Protein AF-A0A540K3E7-F1 (afdb_monomer)

pLDDT: mean 78.94, std 15.52, range [40.69, 94.38]

Secondary structure (DSSP, 8-state):
-HHHHHHHHHHHHHS-HHHHS---TTS--HHHHHHHHTHHHHHHHHHHHHHHHHHHHHHHHHHHHHHHHHHHS-TT---TTSSS-STT--HHHHHHHHHHHHHHHHHHHHHHHHHHHHHHHHHHHHHHHHT--

Radius of gyration: 26.78 Å; Cα contacts (8 Å, |Δi|>4): 53; chains: 1; bounding box: 72×28×59 Å

Foldseek 3Di:
DVVVVVVVVVVCVVDDPVQQCDADPVRDGPVRVVCVVCVVVVVVVLVVLVVVLVVLLVVLVVQLVVLVVVLPPPPADQDPDDPDRPQDPDPVSVVSNVVSVVSNVVSVVSNVVSVCVNVVVVVVVVVVVVVVD

Solvent-accessible surface area (backbone atoms only — not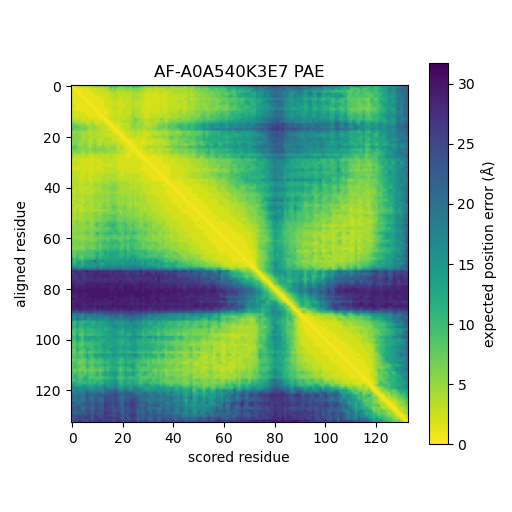 comparable to full-atom values): 7731 Å² total; per-residue (Å²): 103,73,69,56,51,53,51,48,55,56,48,60,72,71,50,60,75,76,61,60,70,41,56,48,101,82,74,37,29,59,66,56,48,54,50,60,74,43,43,63,58,52,52,50,52,50,51,53,51,52,53,50,41,51,55,50,39,52,54,29,51,51,50,37,51,53,44,52,52,51,72,71,55,67,90,72,80,86,69,96,85,54,105,60,85,84,87,80,78,55,70,66,58,56,52,48,54,53,52,43,52,51,50,41,52,51,27,52,49,50,41,50,51,46,48,47,56,56,46,49,56,51,48,54,49,51,52,56,53,64,75,74,109

Sequence (133 aa):
MQRELVWFEEVEKIVQPPFIDMKNNQDKTPRELFTSEHKDLLRKGESWMKDTANSCMLVSTIIATVVFSAAFSIPGGISDNKGTPNFVKDTAFLIFTISDGVALFSSSTAILMFLYILTSRCLVRFLAVSSLV

Nearest PDB structures (foldseek):
  7nhk-assembly1_0  TM=6.013E-01  e=9.981E-01  Enterococcus faecalis
  3q84-assembly2_G  TM=3.581E-01  e=2.070E+00  Homo sapiens

Structure (mmCIF, N/CA/C/O backbone):
data_AF-A0A540K3E7-F1
#
_entry.id   AF-A0A540K3E7-F1
#
loop_
_atom_site.group_PDB
_atom_site.id
_atom_site.type_symbol
_atom_site.label_atom_id
_atom_site.label_alt_id
_atom_site.label_comp_id
_atom_site.label_asym_id
_atom_site.label_entity_id
_atom_site.label_seq_id
_atom_site.pdbx_PDB_ins_code
_atom_site.Cartn_x
_atom_site.Cartn_y
_atom_site.Cartn_z
_atom_site.occupancy
_atom_site.B_iso_or_equiv
_atom_site.auth_seq_id
_atom_site.auth_comp_id
_atom_site.auth_asym_id
_atom_site.auth_atom_id
_atom_site.pdbx_PDB_model_num
ATOM 1 N N . MET A 1 1 ? -16.688 -3.991 4.669 1.00 83.12 1 MET A N 1
ATOM 2 C CA . MET A 1 1 ? -15.904 -3.092 5.545 1.00 83.12 1 MET A CA 1
ATOM 3 C C . MET A 1 1 ? -16.224 -1.614 5.389 1.00 83.12 1 MET A C 1
ATOM 5 O O . MET A 1 1 ? -16.973 -1.138 6.220 1.00 83.12 1 MET A O 1
ATOM 9 N N . GLN A 1 2 ? -15.718 -0.858 4.398 1.00 84.25 2 GLN A N 1
ATOM 10 C CA . GLN A 1 2 ? -15.911 0.614 4.403 1.00 84.25 2 GLN A CA 1
ATOM 11 C C . GLN A 1 2 ? -17.386 1.040 4.415 1.00 84.25 2 GLN A C 1
ATOM 13 O O . GLN A 1 2 ? -17.772 1.878 5.218 1.00 84.25 2 GLN A O 1
ATOM 18 N N . ARG A 1 3 ? -18.229 0.413 3.588 1.00 91.31 3 ARG A N 1
ATOM 19 C CA . ARG A 1 3 ? -19.672 0.690 3.568 1.00 91.31 3 ARG A CA 1
ATOM 20 C C . ARG A 1 3 ? -20.365 0.364 4.895 1.00 91.31 3 ARG A C 1
ATOM 22 O O . ARG A 1 3 ? -21.240 1.105 5.313 1.00 91.31 3 ARG A O 1
ATOM 29 N N . GLU A 1 4 ? -19.979 -0.737 5.533 1.00 90.00 4 GLU A N 1
ATOM 30 C CA . GLU A 1 4 ? -20.548 -1.181 6.814 1.00 90.00 4 GLU A CA 1
ATOM 31 C C . GLU A 1 4 ? -20.107 -0.277 7.964 1.00 90.00 4 GLU A C 1
ATOM 33 O O . GLU A 1 4 ? -20.917 0.021 8.828 1.00 90.00 4 GLU A O 1
ATOM 38 N N . LEU A 1 5 ? -18.862 0.210 7.939 1.00 90.25 5 LEU A N 1
ATOM 39 C CA . LEU A 1 5 ? -18.359 1.220 8.873 1.00 90.25 5 LEU A CA 1
ATOM 40 C C . LEU A 1 5 ? -19.112 2.541 8.730 1.00 90.25 5 LEU A C 1
ATOM 42 O O . LEU A 1 5 ? -19.590 3.070 9.724 1.00 90.25 5 LEU A O 1
ATOM 46 N N . VAL A 1 6 ? -19.267 3.039 7.500 1.00 94.06 6 VAL A N 1
ATOM 47 C CA . VAL A 1 6 ? -20.039 4.264 7.235 1.00 94.06 6 VAL A CA 1
ATOM 48 C C . VAL A 1 6 ? -21.480 4.089 7.698 1.00 94.06 6 VAL A C 1
ATOM 50 O O . VAL A 1 6 ? -22.022 4.949 8.377 1.00 94.06 6 VAL A O 1
ATOM 53 N N . TRP A 1 7 ? -22.103 2.956 7.377 1.00 94.12 7 TRP A N 1
ATOM 54 C CA . TRP A 1 7 ? -23.459 2.674 7.831 1.00 94.12 7 TRP A CA 1
ATOM 55 C C . TRP A 1 7 ? -23.553 2.607 9.361 1.00 94.12 7 TRP A C 1
ATOM 57 O O . TRP A 1 7 ? -24.487 3.161 9.929 1.00 94.12 7 TRP A O 1
ATOM 67 N N . PHE A 1 8 ? -22.576 1.987 10.029 1.00 92.44 8 PHE A N 1
ATOM 68 C CA . PHE A 1 8 ? -22.509 1.931 11.487 1.00 92.44 8 PHE A CA 1
ATOM 69 C C . PHE A 1 8 ? -22.403 3.332 12.105 1.00 92.44 8 PHE A C 1
ATOM 71 O O . PHE A 1 8 ? -23.165 3.639 13.014 1.00 92.44 8 PHE A O 1
ATOM 78 N N . GLU A 1 9 ? -21.533 4.199 11.578 1.00 92.38 9 GLU A N 1
ATOM 79 C CA . GLU A 1 9 ? -21.393 5.588 12.041 1.00 92.38 9 GLU A CA 1
ATOM 80 C C . GLU A 1 9 ? -22.665 6.416 11.815 1.00 92.38 9 GLU A C 1
ATOM 82 O O . GLU A 1 9 ? -23.045 7.218 12.665 1.00 92.38 9 GLU A O 1
ATOM 87 N N . GLU A 1 10 ? -23.349 6.230 10.684 1.00 94.38 10 GLU A N 1
ATOM 88 C CA . GLU A 1 10 ? -24.615 6.920 10.422 1.00 94.38 10 GLU A CA 1
ATOM 89 C C . GLU A 1 10 ? -25.728 6.444 11.362 1.00 94.38 10 GLU A C 1
ATOM 91 O O . GLU A 1 10 ? -26.495 7.257 11.872 1.00 94.38 10 GLU A O 1
ATOM 96 N N . VAL A 1 11 ? -25.792 5.145 11.658 1.00 93.25 11 VAL A N 1
ATOM 97 C CA . VAL A 1 11 ? -26.740 4.604 12.642 1.00 93.25 11 VAL A CA 1
ATOM 98 C C . VAL A 1 11 ? -26.413 5.106 14.050 1.00 93.25 11 VAL A C 1
ATOM 100 O O . VAL A 1 11 ? -27.322 5.510 14.771 1.00 93.25 11 VAL A O 1
ATOM 103 N N . GLU A 1 12 ? -25.134 5.155 14.426 1.00 90.62 12 GLU A N 1
ATOM 104 C CA . GLU A 1 12 ? -24.663 5.661 15.724 1.00 90.62 12 GLU A CA 1
ATOM 105 C C . GLU A 1 12 ? -25.111 7.115 15.972 1.00 90.62 12 GLU A C 1
ATOM 107 O O . GLU A 1 12 ? -25.494 7.451 17.089 1.00 90.62 12 GLU A O 1
ATOM 112 N N . LYS A 1 13 ? -25.177 7.957 14.927 1.00 91.19 13 LYS A N 1
ATOM 113 C CA . LYS A 1 13 ? -25.677 9.347 15.012 1.00 91.19 13 LYS A CA 1
ATOM 114 C C . LYS A 1 13 ? -27.192 9.464 15.205 1.00 91.19 13 LYS A C 1
ATOM 116 O O . LYS A 1 13 ? -27.663 10.483 15.704 1.00 91.19 13 LYS A O 1
ATOM 121 N N . ILE A 1 14 ? -27.959 8.475 14.748 1.00 93.06 14 ILE A N 1
ATOM 122 C CA . ILE A 1 14 ? -29.432 8.487 14.788 1.00 93.06 14 ILE A CA 1
ATOM 123 C C . ILE A 1 14 ? -29.946 7.903 16.112 1.00 93.06 14 ILE A C 1
ATOM 125 O O . ILE A 1 14 ? -31.026 8.256 16.590 1.00 93.06 14 ILE A O 1
ATOM 129 N N . VAL A 1 15 ? -29.183 6.984 16.697 1.00 91.50 15 VAL A N 1
ATOM 130 C CA . VAL A 1 15 ? -29.541 6.258 17.914 1.00 91.50 15 VAL A CA 1
ATOM 131 C C . VAL A 1 15 ? -29.459 7.171 19.146 1.00 91.50 15 VAL A C 1
ATOM 133 O O . VAL A 1 15 ? -28.578 8.017 19.264 1.00 91.50 15 VAL A O 1
ATOM 136 N N . GLN A 1 16 ? -30.393 7.009 20.094 1.00 89.19 16 GLN A N 1
ATOM 137 C CA . GLN A 1 16 ? -30.366 7.796 21.333 1.00 89.19 16 GLN A CA 1
ATOM 138 C C . GLN A 1 16 ? -29.131 7.428 22.178 1.00 89.19 16 GLN A C 1
ATOM 140 O O . GLN A 1 16 ? -28.811 6.239 22.269 1.00 89.19 16 GLN A O 1
ATOM 145 N N . PRO A 1 17 ? -28.503 8.390 22.885 1.00 85.69 17 PRO A N 1
ATOM 146 C CA . PRO A 1 17 ? -27.265 8.165 23.639 1.00 85.69 17 PRO A CA 1
ATOM 147 C C . PRO A 1 17 ? -27.239 6.926 24.557 1.00 85.69 17 PRO A C 1
ATOM 149 O O . PRO A 1 17 ? -26.225 6.235 24.563 1.00 85.69 17 PRO A O 1
ATOM 152 N N . PRO A 1 18 ? -28.324 6.559 25.278 1.00 85.69 18 PRO A N 1
ATOM 153 C CA . PRO A 1 18 ? -28.305 5.392 26.165 1.00 85.69 18 PRO A CA 1
ATOM 154 C C . PRO A 1 18 ? -28.057 4.060 25.447 1.00 85.69 18 PRO A C 1
ATOM 156 O O . PRO A 1 18 ? -27.582 3.112 26.063 1.00 85.69 18 PRO A O 1
ATOM 159 N N . PHE A 1 19 ? -28.403 3.965 24.161 1.00 85.44 19 PHE A N 1
ATOM 160 C CA . PHE A 1 19 ? -28.290 2.729 23.388 1.00 85.44 19 PHE A CA 1
ATOM 161 C C . PHE A 1 19 ? -26.907 2.534 22.756 1.00 85.44 19 PHE A C 1
ATOM 163 O O . PHE A 1 19 ? -26.603 1.424 22.327 1.00 85.44 19 PHE A O 1
ATOM 170 N N . ILE A 1 20 ? -26.071 3.577 22.707 1.00 87.25 20 ILE A N 1
ATOM 171 C CA . ILE A 1 20 ? -24.711 3.504 22.146 1.00 87.25 20 ILE A CA 1
ATOM 172 C C . ILE A 1 20 ? -23.824 2.617 23.026 1.00 87.25 20 ILE A C 1
ATOM 174 O O . ILE A 1 20 ? -23.091 1.773 22.516 1.00 87.25 20 ILE A O 1
ATOM 178 N N . ASP A 1 21 ? -23.966 2.750 24.346 1.00 88.69 21 ASP A N 1
ATOM 179 C CA . ASP A 1 21 ? -23.193 1.994 25.336 1.00 88.69 21 ASP A CA 1
ATOM 180 C C . ASP A 1 21 ? -23.969 0.796 25.911 1.00 88.69 21 ASP A C 1
ATOM 182 O O . ASP A 1 21 ? -23.477 0.080 26.787 1.00 88.69 21 ASP A O 1
ATOM 186 N N . MET A 1 22 ? -25.195 0.553 25.431 1.00 90.12 22 MET A N 1
ATOM 187 C CA . MET A 1 22 ? -26.025 -0.541 25.924 1.00 90.12 22 MET A CA 1
ATOM 188 C C . MET A 1 22 ? -25.423 -1.885 25.525 1.00 90.12 22 MET A C 1
ATOM 190 O O . MET A 1 22 ? -25.244 -2.198 24.348 1.00 90.12 22 MET A O 1
ATOM 194 N N . LYS A 1 23 ? -25.152 -2.713 26.527 1.00 93.06 23 LYS A N 1
ATOM 195 C CA . LYS A 1 23 ? -24.599 -4.044 26.317 1.00 93.06 23 LYS A CA 1
ATOM 196 C C . LYS A 1 23 ? -25.686 -5.058 25.982 1.00 93.06 23 LYS A C 1
ATOM 198 O O . LYS A 1 23 ? -26.791 -5.017 26.522 1.00 93.06 23 LYS A O 1
ATOM 203 N N . ASN A 1 24 ? -25.357 -5.990 25.095 1.00 92.00 24 ASN A N 1
ATOM 204 C CA . ASN A 1 24 ? -26.207 -7.138 24.799 1.00 92.00 24 ASN A CA 1
ATOM 205 C C . ASN A 1 24 ? -26.097 -8.222 25.895 1.00 92.00 24 ASN A C 1
ATOM 207 O O . ASN A 1 24 ? -25.324 -8.103 26.843 1.00 92.00 24 ASN A O 1
ATOM 211 N N . ASN A 1 25 ? -26.812 -9.339 25.729 1.00 93.81 25 ASN A N 1
ATOM 212 C CA . ASN A 1 25 ? -26.777 -10.483 26.659 1.00 93.81 25 ASN A CA 1
ATOM 213 C C . ASN A 1 25 ? -25.393 -11.155 26.798 1.00 93.81 25 ASN A C 1
ATOM 215 O O . ASN A 1 25 ? -25.222 -12.038 27.633 1.00 93.81 25 ASN A O 1
ATOM 219 N N . GLN A 1 26 ? -24.425 -10.786 25.957 1.00 92.00 26 GLN A N 1
ATOM 220 C CA . GLN A 1 26 ? -23.035 -11.242 26.005 1.00 92.00 26 GLN A CA 1
ATOM 221 C C . GLN A 1 26 ? -22.097 -10.172 26.591 1.00 92.00 26 GLN A C 1
ATOM 223 O O . GLN A 1 26 ? -20.887 -10.272 26.414 1.00 92.00 26 GLN A O 1
ATOM 228 N N . ASP A 1 27 ? -22.649 -9.146 27.245 1.00 92.69 27 ASP A N 1
ATOM 229 C CA . ASP A 1 27 ? -21.927 -8.015 27.836 1.00 92.69 27 ASP A CA 1
ATOM 230 C C . ASP A 1 27 ? -21.121 -7.170 26.822 1.00 92.69 27 ASP A C 1
ATOM 232 O O . ASP A 1 27 ? -20.184 -6.469 27.193 1.00 92.69 27 ASP A O 1
ATOM 236 N N . LYS A 1 28 ? -21.493 -7.205 25.533 1.00 92.25 28 LYS A N 1
ATOM 237 C CA . LYS A 1 28 ? -20.832 -6.435 24.465 1.00 92.25 28 LYS A CA 1
ATOM 238 C C . LYS A 1 28 ? -21.650 -5.220 24.057 1.00 92.25 28 LYS A C 1
ATOM 240 O O . LYS A 1 28 ? -22.846 -5.344 23.789 1.00 92.25 28 LYS A O 1
ATOM 245 N N . THR A 1 29 ? -20.985 -4.082 23.911 1.00 93.50 29 THR A N 1
ATOM 246 C CA . THR A 1 29 ? -21.531 -2.891 23.244 1.00 93.50 29 THR A CA 1
ATOM 247 C C . THR A 1 29 ? -21.683 -3.123 21.729 1.00 93.50 29 THR A C 1
ATOM 249 O O . THR A 1 29 ? -21.013 -3.997 21.160 1.00 93.50 29 THR A O 1
ATOM 252 N N . PRO A 1 30 ? -22.515 -2.334 21.021 1.00 91.94 30 PRO A N 1
ATOM 253 C CA . PRO A 1 30 ? -22.650 -2.403 19.565 1.00 91.94 30 PRO A CA 1
ATOM 254 C C . PRO A 1 30 ? -21.308 -2.267 18.830 1.00 91.94 30 PRO A C 1
ATOM 256 O O . PRO A 1 30 ? -21.056 -2.986 17.861 1.00 91.94 30 PRO A O 1
ATOM 259 N N . ARG A 1 31 ? -20.414 -1.398 19.320 1.00 89.88 31 ARG A N 1
ATOM 260 C CA . ARG A 1 31 ? -19.081 -1.170 18.741 1.00 89.88 31 ARG A CA 1
ATOM 261 C C . ARG A 1 31 ? -18.137 -2.355 18.957 1.00 89.88 31 ARG A C 1
ATOM 263 O O . ARG A 1 31 ? -17.413 -2.740 18.033 1.00 89.88 31 ARG A O 1
ATOM 270 N N . GLU A 1 32 ? -18.162 -2.974 20.135 1.00 91.69 32 GLU A N 1
ATOM 271 C CA . GLU A 1 32 ? -17.394 -4.196 20.411 1.00 91.69 32 GLU A CA 1
ATOM 272 C C . GLU A 1 32 ? -17.890 -5.376 19.576 1.00 91.69 32 GLU A C 1
ATOM 274 O O . GLU A 1 32 ? -17.080 -6.105 18.997 1.00 91.69 32 GLU A O 1
ATOM 279 N N . LEU A 1 33 ? -19.212 -5.544 19.463 1.00 93.38 33 LEU A N 1
ATOM 280 C CA . LEU A 1 33 ? -19.809 -6.590 18.639 1.00 93.38 33 LEU A CA 1
ATOM 281 C C . LEU A 1 33 ? -19.404 -6.417 17.172 1.00 93.38 33 LEU A C 1
ATOM 283 O O . LEU A 1 33 ? -18.846 -7.349 16.590 1.00 93.38 33 LEU A O 1
ATOM 287 N N . PHE A 1 34 ? -19.580 -5.214 16.615 1.00 91.88 34 PHE A N 1
ATOM 288 C CA . PHE A 1 34 ? -19.181 -4.887 15.246 1.00 91.88 34 PHE A CA 1
ATOM 289 C C . PHE A 1 34 ? -17.698 -5.188 14.999 1.00 91.88 34 PHE A C 1
ATOM 291 O O . PHE A 1 34 ? -17.349 -5.845 14.018 1.00 91.88 34 PHE A O 1
ATOM 298 N N . THR A 1 35 ? -16.823 -4.770 15.915 1.00 89.94 35 THR A N 1
ATOM 299 C CA . THR A 1 35 ? -15.380 -5.029 15.814 1.00 89.94 35 THR A CA 1
ATOM 300 C C . THR A 1 35 ? -15.068 -6.526 15.863 1.00 89.94 35 THR A C 1
ATOM 302 O O . THR A 1 35 ? -14.200 -6.994 15.125 1.00 89.94 35 THR A O 1
ATOM 305 N N . SER A 1 36 ? -15.772 -7.293 16.702 1.00 91.25 36 SER A N 1
ATOM 306 C CA . SER A 1 36 ? -15.554 -8.736 16.837 1.00 91.25 36 SER A CA 1
ATOM 307 C C . SER A 1 36 ? -15.967 -9.519 15.588 1.00 91.25 36 SER A C 1
ATOM 309 O O . SER A 1 36 ? -15.178 -10.334 15.112 1.00 91.25 36 SER A O 1
ATOM 311 N N . GLU A 1 37 ? -17.125 -9.204 15.003 1.00 91.00 37 GLU A N 1
ATOM 312 C CA . GLU A 1 37 ? -17.628 -9.845 13.779 1.00 91.00 37 GLU A CA 1
ATOM 313 C C . GLU A 1 37 ? -16.731 -9.547 12.568 1.00 91.00 37 GLU A C 1
ATOM 315 O O . GLU A 1 37 ? -16.484 -10.401 11.718 1.00 91.00 37 GLU A O 1
ATOM 320 N N . HIS A 1 38 ? -16.159 -8.342 12.510 1.00 92.88 38 HIS A N 1
ATOM 321 C CA . HIS A 1 38 ? -15.326 -7.914 11.387 1.00 92.88 38 HIS A CA 1
ATOM 322 C C . HIS A 1 38 ? -13.820 -8.151 11.600 1.00 92.88 38 HIS A C 1
ATOM 324 O O . HIS A 1 38 ? -13.010 -7.827 10.724 1.00 92.88 38 HIS A O 1
ATOM 330 N N . LYS A 1 39 ? -13.412 -8.751 12.725 1.00 89.75 39 LYS A N 1
ATOM 331 C CA . LYS A 1 39 ? -11.999 -8.982 13.074 1.00 89.75 39 LYS A CA 1
ATOM 332 C C . LYS A 1 39 ? -11.263 -9.827 12.034 1.00 89.75 39 LYS A C 1
ATOM 334 O O . LYS A 1 39 ? -10.122 -9.526 11.680 1.00 89.75 39 LYS A O 1
ATOM 339 N N . ASP A 1 40 ? -11.910 -10.867 11.515 1.00 90.94 40 ASP A N 1
ATOM 340 C CA . ASP A 1 40 ? -11.308 -11.731 10.497 1.00 90.94 40 ASP A CA 1
ATOM 341 C C . ASP A 1 40 ? -11.146 -11.029 9.150 1.00 90.94 40 ASP A C 1
ATOM 343 O O . ASP A 1 40 ? -10.135 -11.227 8.471 1.00 90.94 40 ASP A O 1
ATOM 347 N N . LEU A 1 41 ? -12.098 -10.171 8.778 1.00 89.25 41 LEU A N 1
ATOM 348 C CA . LEU A 1 41 ? -12.006 -9.352 7.570 1.00 89.25 41 LEU A CA 1
ATOM 349 C C . LEU A 1 41 ? -10.877 -8.325 7.686 1.00 89.25 41 LEU A C 1
ATOM 351 O O . LEU A 1 41 ? -10.108 -8.162 6.740 1.00 89.25 41 LEU A O 1
ATOM 355 N N . LEU A 1 42 ? -10.725 -7.692 8.853 1.00 86.56 42 LEU A N 1
ATOM 356 C CA . LEU A 1 42 ? -9.605 -6.793 9.140 1.00 86.56 42 LEU A CA 1
ATOM 357 C C . LEU A 1 42 ? -8.259 -7.518 9.032 1.00 86.56 42 LEU A C 1
ATOM 359 O O . LEU A 1 42 ? -7.359 -7.031 8.353 1.00 86.56 42 LEU A O 1
ATOM 363 N N . ARG A 1 43 ? -8.138 -8.710 9.628 1.00 87.25 43 ARG A N 1
ATOM 364 C CA . ARG A 1 43 ? -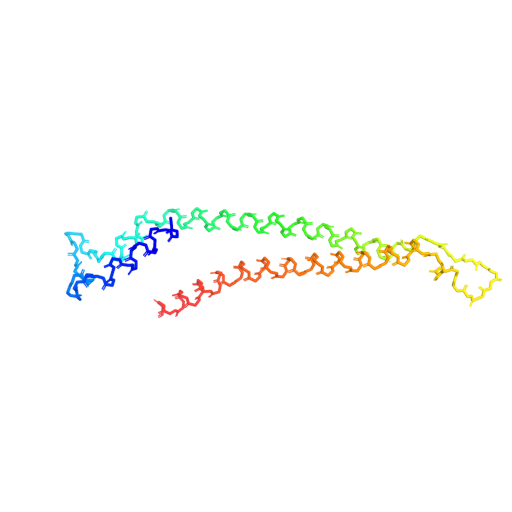6.919 -9.530 9.556 1.00 87.25 43 ARG A CA 1
ATOM 365 C C . ARG A 1 43 ? -6.579 -9.938 8.121 1.00 87.25 43 ARG A C 1
ATOM 367 O O . ARG A 1 43 ? -5.424 -9.838 7.714 1.00 87.25 43 ARG A O 1
ATOM 374 N N . LYS A 1 44 ? -7.573 -10.374 7.341 1.00 89.31 44 LYS A N 1
ATOM 375 C CA . LYS A 1 44 ? -7.388 -10.715 5.920 1.00 89.31 44 LYS A CA 1
ATOM 376 C C . LYS A 1 44 ? -6.972 -9.494 5.100 1.00 89.31 44 LYS A C 1
ATOM 378 O O . LYS A 1 44 ? -6.043 -9.595 4.306 1.00 89.31 44 LYS A O 1
ATOM 383 N N . GLY A 1 45 ? -7.611 -8.345 5.320 1.00 86.75 45 GLY A N 1
ATOM 384 C CA . GLY A 1 45 ? -7.260 -7.089 4.653 1.00 86.75 45 GLY A CA 1
ATOM 385 C C . GLY A 1 45 ? -5.859 -6.592 5.015 1.00 86.75 45 GLY A C 1
ATOM 386 O O . GLY A 1 45 ? -5.146 -6.068 4.160 1.00 86.75 45 GLY A O 1
ATOM 387 N N . GLU A 1 46 ? -5.431 -6.792 6.263 1.00 84.06 46 GLU A N 1
ATOM 388 C CA . GLU A 1 46 ? -4.067 -6.499 6.695 1.00 84.06 46 GLU A CA 1
ATOM 389 C C . GLU A 1 46 ? -3.044 -7.391 5.983 1.00 84.06 46 GLU A C 1
ATOM 391 O O . GLU A 1 46 ? -2.095 -6.858 5.408 1.00 84.06 46 GLU A O 1
ATOM 396 N N . SER A 1 47 ? -3.261 -8.713 5.969 1.00 87.62 47 SER A N 1
ATOM 397 C CA . SER A 1 47 ? -2.383 -9.659 5.264 1.00 87.62 47 SER A CA 1
ATOM 398 C C . SER A 1 47 ? -2.291 -9.319 3.783 1.00 87.62 47 SER A C 1
ATOM 400 O O . SER A 1 47 ? -1.197 -9.117 3.273 1.00 87.62 47 SER A O 1
ATOM 402 N N . TRP A 1 48 ? -3.436 -9.148 3.116 1.00 87.44 48 TRP A N 1
ATOM 403 C CA . TRP A 1 48 ? -3.480 -8.842 1.688 1.00 87.44 48 TRP A CA 1
ATOM 404 C C . TRP A 1 48 ? -2.716 -7.559 1.343 1.00 87.44 48 TRP A C 1
ATOM 406 O O . TRP A 1 48 ? -1.965 -7.523 0.367 1.00 87.44 48 TRP A O 1
ATOM 416 N N . MET A 1 49 ? -2.857 -6.506 2.156 1.00 85.31 49 MET A N 1
ATOM 417 C CA . MET A 1 49 ? -2.124 -5.265 1.913 1.00 85.31 49 MET A CA 1
ATOM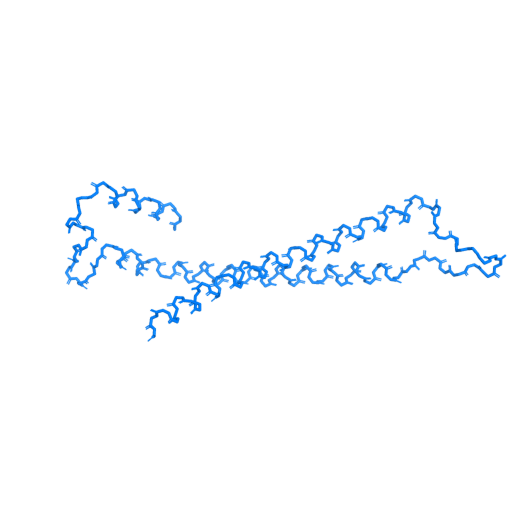 418 C C . MET A 1 49 ? -0.622 -5.430 2.171 1.00 85.31 49 MET A C 1
ATOM 420 O O . MET A 1 49 ? 0.180 -4.855 1.439 1.00 85.31 49 MET A O 1
ATOM 424 N N . LYS A 1 50 ? -0.236 -6.220 3.182 1.00 84.62 50 LYS A N 1
ATOM 425 C CA . LYS A 1 50 ? 1.170 -6.523 3.471 1.00 84.62 50 LYS A CA 1
ATOM 426 C C . LYS A 1 50 ? 1.820 -7.308 2.335 1.00 84.62 50 LYS A C 1
ATOM 428 O O . LYS A 1 50 ? 2.904 -6.939 1.891 1.00 84.62 50 LYS A O 1
ATOM 433 N N . ASP A 1 51 ? 1.136 -8.331 1.840 1.00 88.00 51 ASP A N 1
ATOM 434 C CA . ASP A 1 51 ? 1.608 -9.162 0.735 1.00 88.00 51 ASP A CA 1
ATOM 435 C C . ASP A 1 51 ? 1.749 -8.324 -0.543 1.00 88.00 51 ASP A C 1
ATOM 437 O O . ASP A 1 51 ? 2.804 -8.322 -1.174 1.00 88.00 51 ASP A O 1
ATOM 441 N N . THR A 1 52 ? 0.738 -7.508 -0.858 1.00 87.12 52 THR A N 1
ATOM 442 C CA . THR A 1 52 ? 0.759 -6.604 -2.020 1.00 87.12 52 THR A CA 1
ATOM 443 C C . THR A 1 52 ? 1.898 -5.587 -1.937 1.00 87.12 52 THR A C 1
ATOM 445 O O . THR A 1 52 ? 2.614 -5.374 -2.915 1.00 87.12 52 THR A O 1
ATOM 448 N N . ALA A 1 53 ? 2.092 -4.962 -0.773 1.00 86.12 53 ALA A N 1
ATOM 449 C CA . ALA A 1 53 ? 3.148 -3.977 -0.585 1.00 86.12 53 ALA A CA 1
ATOM 450 C C . ALA A 1 53 ? 4.544 -4.613 -0.670 1.00 86.12 53 ALA A C 1
ATOM 452 O O . ALA A 1 53 ? 5.428 -4.029 -1.291 1.00 86.12 53 ALA A O 1
ATOM 453 N N . ASN A 1 54 ? 4.733 -5.825 -0.139 1.00 86.31 54 ASN A N 1
ATOM 454 C CA . ASN A 1 54 ? 5.977 -6.579 -0.304 1.00 86.31 54 ASN A CA 1
ATOM 455 C C . ASN A 1 54 ? 6.253 -6.895 -1.779 1.00 86.31 54 ASN A C 1
ATOM 457 O O . ASN A 1 54 ? 7.352 -6.635 -2.265 1.00 86.31 54 ASN A O 1
ATOM 461 N N . SER A 1 55 ? 5.263 -7.410 -2.514 1.00 89.00 55 SER A N 1
ATOM 462 C CA . SER A 1 55 ? 5.414 -7.689 -3.945 1.00 89.00 55 SER A CA 1
ATOM 463 C C . SER A 1 55 ? 5.742 -6.426 -4.744 1.00 89.00 55 SER A C 1
ATOM 465 O O . SER A 1 55 ? 6.636 -6.450 -5.587 1.00 89.00 55 SER A O 1
ATOM 467 N N . CYS A 1 56 ? 5.070 -5.305 -4.467 1.00 84.44 56 CYS A N 1
ATOM 468 C CA . CYS A 1 56 ? 5.325 -4.054 -5.178 1.00 84.44 56 CYS A CA 1
ATOM 469 C C . CYS A 1 56 ? 6.683 -3.437 -4.820 1.00 84.44 56 CYS A C 1
ATOM 471 O O . CYS A 1 56 ? 7.379 -2.927 -5.699 1.00 84.44 56 CYS A O 1
ATOM 473 N N . MET A 1 57 ? 7.098 -3.531 -3.554 1.00 87.44 57 MET A N 1
ATOM 474 C CA . MET A 1 57 ? 8.428 -3.116 -3.117 1.00 87.44 57 MET A CA 1
ATOM 475 C C . MET A 1 57 ? 9.511 -3.917 -3.844 1.00 87.44 57 MET A C 1
ATOM 477 O O . MET A 1 57 ? 10.415 -3.307 -4.401 1.00 87.44 57 MET A O 1
ATOM 481 N N . LEU A 1 58 ? 9.374 -5.246 -3.947 1.00 90.62 58 LEU A N 1
ATOM 482 C CA . LEU A 1 58 ? 10.304 -6.091 -4.708 1.00 90.62 58 LEU A CA 1
ATOM 483 C C . LEU A 1 58 ? 10.401 -5.671 -6.181 1.00 90.62 58 LEU A C 1
ATOM 485 O O . LEU A 1 58 ? 11.504 -5.479 -6.689 1.00 90.62 58 LEU A O 1
ATOM 489 N N . VAL A 1 59 ? 9.264 -5.483 -6.860 1.00 90.25 59 VAL A N 1
ATOM 490 C CA . VAL A 1 59 ? 9.237 -5.036 -8.265 1.00 90.25 59 VAL A CA 1
ATOM 491 C C . VAL A 1 59 ? 9.912 -3.671 -8.417 1.00 90.25 59 VAL A C 1
ATOM 493 O O . VAL A 1 59 ? 10.742 -3.488 -9.306 1.00 90.25 59 VAL A O 1
ATOM 496 N N . SER A 1 60 ? 9.613 -2.729 -7.523 1.00 85.50 60 SER A N 1
ATOM 497 C CA . SER A 1 60 ? 10.194 -1.383 -7.550 1.00 85.50 60 SER A CA 1
ATOM 498 C C . SER A 1 60 ? 11.705 -1.419 -7.294 1.00 85.50 60 SER A C 1
ATOM 500 O O . SER A 1 60 ? 12.469 -0.773 -8.009 1.00 85.50 60 SER A O 1
ATOM 502 N N . THR A 1 61 ? 12.172 -2.234 -6.343 1.00 89.38 61 THR A N 1
ATOM 503 C CA . THR A 1 61 ? 13.603 -2.448 -6.075 1.00 89.38 61 THR A CA 1
ATOM 504 C C . THR A 1 61 ? 14.331 -3.017 -7.293 1.00 89.38 61 THR A C 1
ATOM 506 O O . THR A 1 61 ? 15.427 -2.554 -7.614 1.00 89.38 61 THR A O 1
ATOM 509 N N . ILE A 1 62 ? 13.730 -3.979 -8.002 1.00 91.44 62 ILE A N 1
ATOM 510 C CA . ILE A 1 62 ? 14.299 -4.531 -9.240 1.00 91.44 62 ILE A CA 1
ATOM 511 C C . ILE A 1 62 ? 14.417 -3.433 -10.303 1.00 91.44 62 ILE A C 1
ATOM 513 O O . ILE A 1 62 ? 15.491 -3.261 -10.876 1.00 91.44 62 ILE A O 1
ATOM 517 N N . ILE A 1 63 ? 13.358 -2.646 -10.524 1.00 89.38 63 ILE A N 1
ATOM 518 C CA . ILE A 1 63 ? 13.377 -1.525 -11.477 1.00 89.38 63 ILE A CA 1
ATOM 519 C C . ILE A 1 63 ? 14.462 -0.514 -11.094 1.00 89.38 63 ILE A C 1
ATOM 521 O O . ILE A 1 63 ? 15.269 -0.141 -11.937 1.00 89.38 63 ILE A O 1
ATOM 525 N N . ALA A 1 64 ? 14.532 -0.115 -9.822 1.00 86.75 64 ALA A N 1
ATOM 526 C CA . ALA A 1 64 ? 15.541 0.825 -9.343 1.00 86.75 64 ALA A CA 1
ATOM 527 C C . ALA A 1 64 ? 16.963 0.301 -9.585 1.00 86.75 64 ALA A C 1
ATOM 529 O O . ALA A 1 64 ? 17.829 1.060 -10.003 1.00 86.75 64 ALA A O 1
ATOM 530 N N . THR A 1 65 ? 17.191 -1.000 -9.388 1.00 90.62 65 THR A N 1
ATOM 531 C CA . THR A 1 65 ? 18.495 -1.639 -9.616 1.00 90.62 65 THR A CA 1
ATOM 532 C C . THR A 1 65 ? 18.867 -1.663 -11.101 1.00 90.62 65 THR A C 1
ATOM 534 O O . THR A 1 65 ? 19.999 -1.336 -11.452 1.00 90.62 65 THR A O 1
ATOM 537 N N . VAL A 1 66 ? 17.925 -2.017 -11.983 1.00 89.31 66 VAL A N 1
ATOM 538 C CA . VAL A 1 66 ? 18.150 -2.053 -13.439 1.00 89.31 66 VAL A CA 1
ATOM 539 C C . VAL A 1 66 ? 18.447 -0.657 -13.981 1.00 89.31 66 VAL A C 1
ATOM 541 O O . VAL A 1 66 ? 19.423 -0.479 -14.704 1.00 89.31 66 VAL A O 1
ATOM 544 N N . VAL A 1 67 ? 17.637 0.330 -13.600 1.00 87.19 67 VAL A N 1
ATOM 545 C CA . VAL A 1 67 ? 17.774 1.722 -14.045 1.00 87.19 67 VAL A CA 1
ATOM 546 C C . VAL A 1 67 ? 19.064 2.337 -13.477 1.00 87.19 67 VAL A C 1
ATOM 548 O O . VAL A 1 67 ? 19.848 2.917 -14.215 1.00 87.19 67 VAL A O 1
ATOM 551 N N . PHE A 1 68 ? 19.403 2.072 -12.209 1.00 83.19 68 PHE A N 1
ATOM 552 C CA . PHE A 1 68 ? 20.692 2.478 -11.635 1.00 83.19 68 PHE A CA 1
ATOM 553 C C . PHE A 1 68 ? 21.867 1.890 -12.428 1.00 83.19 68 PHE A C 1
ATOM 555 O O . PHE A 1 68 ? 22.780 2.613 -12.810 1.00 83.19 68 PHE A O 1
ATOM 562 N N . SER A 1 69 ? 21.836 0.593 -12.750 1.00 87.12 69 SER A N 1
ATOM 563 C CA . SER A 1 69 ? 22.876 -0.035 -13.575 1.00 87.12 69 SER A CA 1
ATOM 564 C C . SER A 1 69 ? 22.970 0.580 -14.976 1.00 87.12 69 SER A C 1
ATOM 566 O O . SER A 1 69 ? 24.072 0.680 -15.520 1.00 87.12 69 SER A O 1
ATOM 568 N N . ALA A 1 70 ? 21.842 0.977 -15.566 1.00 82.38 70 ALA A N 1
ATOM 569 C CA . ALA A 1 70 ? 21.774 1.587 -16.889 1.00 82.38 70 ALA A CA 1
ATOM 570 C C . ALA A 1 70 ? 22.336 3.022 -16.894 1.00 82.38 70 ALA A C 1
ATOM 572 O O . ALA A 1 70 ? 23.064 3.378 -17.819 1.00 82.38 70 ALA A O 1
ATOM 573 N N . ALA A 1 71 ? 22.109 3.793 -15.826 1.00 78.25 71 ALA A N 1
ATOM 574 C CA . ALA A 1 71 ? 22.688 5.123 -15.631 1.00 78.25 71 ALA A CA 1
ATOM 575 C C . ALA A 1 71 ? 24.229 5.115 -15.630 1.00 78.25 71 ALA A C 1
ATOM 577 O O . ALA A 1 71 ? 24.864 6.014 -16.182 1.00 78.25 71 ALA A O 1
ATOM 578 N N . PHE A 1 72 ? 24.840 4.095 -15.012 1.00 73.50 72 PHE A N 1
ATOM 579 C CA . PHE A 1 72 ? 26.303 3.966 -14.925 1.00 73.50 72 PHE A CA 1
ATOM 580 C C . PHE A 1 72 ? 26.924 3.191 -16.090 1.00 73.50 72 PHE A C 1
ATOM 582 O O . PHE A 1 72 ? 28.114 3.349 -16.368 1.00 73.50 72 PHE A O 1
ATOM 589 N N . SER A 1 73 ? 26.138 2.387 -16.806 1.00 73.50 73 SER A N 1
ATOM 590 C CA . SER A 1 73 ? 26.574 1.724 -18.036 1.00 73.50 73 SER A CA 1
ATOM 591 C C . SER A 1 73 ? 26.462 2.694 -19.209 1.00 73.50 73 SER A C 1
ATOM 593 O O . SER A 1 73 ? 25.613 2.524 -20.076 1.00 73.50 73 SER A O 1
ATOM 595 N N . ILE A 1 74 ? 27.306 3.731 -19.222 1.00 62.00 74 ILE A N 1
ATOM 596 C CA . ILE A 1 74 ? 27.350 4.738 -20.290 1.00 62.00 74 ILE A CA 1
ATOM 597 C C . ILE A 1 74 ? 27.653 4.023 -21.621 1.00 62.00 74 ILE A C 1
ATOM 599 O O . ILE A 1 74 ? 28.778 3.542 -21.806 1.00 62.00 74 ILE A O 1
ATOM 603 N N . PRO A 1 75 ? 26.705 3.950 -22.575 1.00 56.97 75 PRO A N 1
ATOM 604 C CA . PRO A 1 75 ? 26.977 3.383 -23.881 1.00 56.97 75 PRO A CA 1
ATOM 605 C C . PRO A 1 75 ? 27.710 4.455 -24.679 1.00 56.97 75 PRO A C 1
ATOM 607 O O . PRO A 1 75 ? 27.095 5.351 -25.252 1.00 56.97 75 PRO A O 1
ATOM 610 N N . GLY A 1 76 ? 29.042 4.414 -24.661 1.00 53.88 76 GLY A N 1
ATOM 611 C CA . GLY A 1 76 ? 29.783 5.404 -25.423 1.00 53.88 76 GLY A CA 1
ATOM 612 C C . GLY A 1 76 ? 31.284 5.245 -25.570 1.00 53.88 76 GLY A C 1
ATOM 613 O O . GLY A 1 76 ? 31.820 5.507 -26.644 1.00 53.88 76 GLY A O 1
ATOM 614 N N . GLY A 1 77 ? 31.975 4.769 -24.538 1.00 56.19 77 GLY A N 1
ATOM 615 C CA . GLY A 1 77 ? 33.435 4.686 -24.583 1.00 56.19 77 GLY A CA 1
ATOM 616 C C . GLY A 1 77 ? 34.128 6.052 -24.727 1.00 56.19 77 GLY A C 1
ATOM 617 O O . GLY A 1 77 ? 33.527 7.090 -25.007 1.00 56.19 77 GLY A O 1
ATOM 618 N N . ILE A 1 78 ? 35.434 6.066 -24.487 1.00 48.53 78 ILE A N 1
ATOM 619 C CA . ILE A 1 78 ? 36.269 7.265 -24.598 1.00 48.53 78 ILE A CA 1
ATOM 620 C C . ILE A 1 78 ? 36.832 7.294 -26.022 1.00 48.53 78 ILE A C 1
ATOM 622 O O . ILE A 1 78 ? 37.403 6.31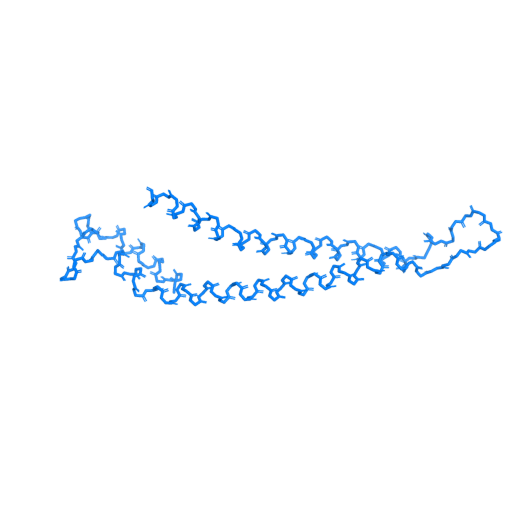3 -26.485 1.00 48.53 78 ILE A O 1
ATOM 626 N N . SER A 1 79 ? 36.649 8.399 -26.746 1.00 49.69 79 SER A N 1
ATOM 627 C CA . SER A 1 79 ? 37.342 8.612 -28.020 1.00 49.69 79 SER A CA 1
ATOM 628 C C . SER A 1 79 ? 38.725 9.212 -27.749 1.00 49.69 79 SER A C 1
ATOM 630 O O . SER A 1 79 ? 38.828 10.348 -27.291 1.00 49.69 79 SER A O 1
ATOM 632 N N . ASP A 1 80 ? 39.780 8.464 -28.069 1.00 57.19 80 ASP A N 1
ATOM 633 C CA . ASP A 1 80 ? 41.189 8.741 -27.734 1.00 57.19 80 ASP A CA 1
ATOM 634 C C . ASP A 1 80 ? 41.865 9.910 -28.490 1.00 57.19 80 ASP A C 1
ATOM 636 O O . ASP A 1 80 ? 43.089 9.984 -28.530 1.00 57.19 80 ASP A O 1
ATOM 640 N N . ASN A 1 81 ? 41.137 10.855 -29.107 1.00 58.09 81 ASN A N 1
ATOM 641 C CA . ASN A 1 81 ? 41.804 11.861 -29.960 1.00 58.09 81 ASN A CA 1
ATOM 642 C C . ASN A 1 81 ? 41.330 13.318 -29.862 1.00 58.09 81 ASN A C 1
ATOM 644 O O . ASN A 1 81 ? 41.585 14.116 -30.758 1.00 58.09 81 ASN A O 1
ATOM 648 N N . LYS A 1 82 ? 40.657 13.705 -28.783 1.00 51.41 82 LYS A N 1
ATOM 649 C CA . LYS A 1 82 ? 40.472 15.110 -28.375 1.00 51.41 82 LYS A CA 1
ATOM 650 C C . LYS A 1 82 ? 39.851 15.056 -26.995 1.00 51.41 82 LYS A C 1
ATOM 652 O O . LYS A 1 82 ? 38.838 14.390 -26.843 1.00 51.41 82 LYS A O 1
ATOM 657 N N . GLY A 1 83 ? 40.456 15.706 -26.002 1.00 51.38 83 GLY A N 1
ATOM 658 C CA . GLY A 1 83 ? 40.015 15.722 -24.599 1.00 51.38 83 GLY A CA 1
ATOM 659 C C . GLY A 1 83 ? 38.665 16.415 -24.371 1.00 51.38 83 GLY A C 1
ATOM 660 O O . GLY A 1 83 ? 38.557 17.322 -23.556 1.00 51.38 83 GLY A O 1
ATOM 661 N N . THR A 1 84 ? 37.641 16.035 -25.126 1.00 46.94 84 THR A N 1
ATOM 662 C CA . THR A 1 84 ? 36.279 16.546 -25.076 1.00 46.94 84 THR A CA 1
ATOM 663 C C . THR A 1 84 ? 35.357 15.329 -25.144 1.00 46.94 84 THR A C 1
ATOM 665 O O . THR A 1 84 ? 35.389 14.609 -26.143 1.00 46.94 84 THR A O 1
ATOM 668 N N . PRO A 1 85 ? 34.570 15.040 -24.093 1.00 47.78 85 PRO A N 1
ATOM 669 C CA . PRO A 1 85 ? 33.702 13.871 -24.089 1.00 47.78 85 PRO A CA 1
ATOM 670 C C . PRO A 1 85 ? 32.693 13.979 -25.238 1.00 47.78 85 PRO A C 1
ATOM 672 O O . PRO A 1 85 ? 31.957 14.957 -25.347 1.00 47.78 85 PRO A O 1
ATOM 675 N N . ASN A 1 86 ? 32.664 12.967 -26.107 1.00 51.28 86 ASN A N 1
ATOM 676 C CA . ASN A 1 86 ? 31.826 12.935 -27.312 1.00 51.28 86 ASN A CA 1
ATOM 677 C C . ASN A 1 86 ? 30.322 12.716 -27.010 1.00 51.28 86 ASN A C 1
ATOM 679 O O . ASN A 1 86 ? 29.496 12.682 -27.914 1.00 51.28 86 ASN A O 1
ATOM 683 N N . PHE A 1 87 ? 29.935 12.581 -25.739 1.00 54.53 87 PHE A N 1
ATOM 684 C CA . PHE A 1 87 ? 28.660 11.967 -25.341 1.00 54.53 87 PHE A CA 1
ATOM 685 C C . PHE A 1 87 ? 27.549 12.937 -24.928 1.00 54.53 87 PHE A C 1
ATOM 687 O O . PHE A 1 87 ? 26.701 12.605 -24.111 1.00 54.53 87 PHE A O 1
ATOM 694 N N . VAL A 1 88 ? 27.526 14.146 -25.495 1.00 54.69 88 VAL A N 1
ATOM 695 C CA . VAL A 1 88 ? 26.585 15.207 -25.070 1.00 54.69 88 VAL A CA 1
ATOM 696 C C . VAL A 1 88 ? 25.650 15.684 -26.196 1.00 54.69 88 VAL A C 1
ATOM 698 O O . VAL A 1 88 ? 24.755 16.484 -25.946 1.00 54.69 88 VAL A O 1
ATOM 701 N N . LYS A 1 89 ? 25.809 15.213 -27.445 1.00 55.28 89 LYS A N 1
ATOM 702 C CA . LYS A 1 89 ? 25.088 15.790 -28.603 1.00 55.28 89 LYS A CA 1
ATOM 703 C C . LYS A 1 89 ? 24.002 14.930 -29.246 1.00 55.28 89 LYS A C 1
ATOM 705 O O . LYS A 1 89 ? 23.264 15.468 -30.066 1.00 55.28 89 LYS A O 1
ATOM 710 N N . ASP A 1 90 ? 23.852 13.662 -28.873 1.00 67.69 90 ASP A N 1
ATOM 711 C CA . ASP A 1 90 ? 22.783 12.833 -29.434 1.00 67.69 90 ASP A CA 1
ATOM 712 C C . ASP A 1 90 ? 21.481 12.995 -28.647 1.00 67.69 90 ASP A C 1
ATOM 714 O O . ASP A 1 90 ? 21.408 12.707 -27.450 1.00 67.69 90 ASP A O 1
ATOM 718 N N . THR A 1 91 ? 20.423 13.439 -29.330 1.00 70.75 91 THR A N 1
ATOM 719 C CA . THR A 1 91 ? 19.081 13.630 -28.755 1.00 70.75 91 THR A CA 1
ATOM 720 C C . THR A 1 91 ? 18.575 12.363 -28.054 1.00 70.75 91 THR A C 1
ATOM 722 O O . THR A 1 91 ? 17.914 12.454 -27.022 1.00 70.75 91 THR A O 1
ATOM 725 N N . ALA A 1 92 ? 18.945 11.180 -28.554 1.00 73.69 92 ALA A N 1
ATOM 726 C CA . ALA A 1 92 ? 18.594 9.895 -27.953 1.00 73.69 92 ALA A CA 1
ATOM 727 C C . ALA A 1 92 ? 19.211 9.683 -26.555 1.00 73.69 92 ALA A C 1
ATOM 729 O O . ALA A 1 92 ? 18.531 9.174 -25.666 1.00 73.69 92 ALA A O 1
ATOM 730 N N . PHE A 1 93 ? 20.457 10.117 -26.326 1.00 73.81 93 PHE A N 1
ATOM 731 C CA . PHE A 1 93 ? 21.131 9.982 -25.028 1.00 73.81 93 PHE A CA 1
ATOM 732 C C . PHE A 1 93 ? 20.534 10.921 -23.972 1.00 73.81 93 PHE A C 1
ATOM 734 O O . PHE A 1 93 ? 20.353 10.533 -22.816 1.00 73.81 93 PHE A O 1
ATOM 741 N N . LEU A 1 94 ? 20.167 12.142 -24.376 1.00 77.19 94 LEU A N 1
ATOM 742 C CA . LEU A 1 94 ? 19.487 13.092 -23.495 1.00 77.19 94 LEU A CA 1
ATOM 743 C C . LEU A 1 94 ? 18.105 12.566 -23.074 1.00 77.19 94 LEU A C 1
ATOM 745 O O . LEU A 1 94 ? 17.780 12.583 -21.889 1.00 77.19 94 LEU A O 1
ATOM 749 N N . ILE A 1 95 ? 17.318 12.046 -24.024 1.00 82.19 95 ILE A N 1
ATOM 750 C CA . ILE A 1 95 ? 16.006 11.441 -23.741 1.00 82.19 95 ILE A CA 1
ATOM 751 C C . ILE A 1 95 ? 16.158 10.224 -22.821 1.00 82.19 95 ILE A C 1
ATOM 753 O O . ILE A 1 95 ? 15.408 10.101 -21.854 1.00 82.19 95 ILE A O 1
ATOM 757 N N . PHE A 1 96 ? 17.145 9.362 -23.081 1.00 82.06 96 PHE A N 1
ATOM 758 C CA . PHE A 1 96 ? 17.455 8.213 -22.232 1.00 82.06 96 PHE A CA 1
ATOM 759 C C . PHE A 1 96 ? 17.784 8.642 -20.797 1.00 82.06 96 PHE A C 1
ATOM 761 O O . PHE A 1 96 ? 17.152 8.161 -19.865 1.00 82.06 96 PHE A O 1
ATOM 768 N N . THR A 1 97 ? 18.691 9.606 -20.621 1.00 81.94 97 THR A N 1
ATOM 769 C CA . THR A 1 97 ? 19.121 10.088 -19.296 1.00 81.94 97 THR A CA 1
ATOM 770 C C . THR A 1 97 ? 17.969 10.718 -18.509 1.00 81.94 97 THR A C 1
ATOM 772 O O . THR A 1 97 ? 17.823 10.480 -17.311 1.00 81.94 97 THR A O 1
ATOM 775 N N . ILE A 1 98 ? 17.116 11.506 -19.173 1.00 86.56 98 ILE A N 1
ATOM 776 C CA . ILE A 1 98 ? 15.933 12.103 -18.537 1.00 86.56 98 ILE A CA 1
ATOM 777 C C . ILE A 1 98 ? 14.940 11.007 -18.131 1.00 86.56 98 ILE A C 1
ATOM 779 O O . ILE A 1 98 ? 14.431 11.025 -17.010 1.00 86.56 98 ILE A O 1
ATOM 783 N N . SER A 1 99 ? 14.675 10.044 -19.017 1.00 87.19 99 SER A N 1
ATOM 784 C CA . SER A 1 99 ? 13.762 8.931 -18.740 1.00 87.19 99 SER A CA 1
ATOM 785 C C . SER A 1 99 ? 14.259 8.048 -17.594 1.00 87.19 99 SER A C 1
ATOM 787 O O . SER A 1 99 ? 13.467 7.659 -16.739 1.00 87.19 99 SER A O 1
ATOM 789 N N . ASP A 1 100 ? 15.556 7.747 -17.567 1.00 86.19 100 ASP A N 1
ATOM 790 C CA . ASP A 1 100 ? 16.219 6.965 -16.524 1.00 86.19 100 ASP A CA 1
ATOM 791 C C . ASP A 1 100 ? 16.100 7.662 -15.157 1.00 86.19 100 ASP A C 1
ATOM 793 O O . ASP A 1 100 ? 15.608 7.079 -14.189 1.00 86.19 100 ASP A O 1
ATOM 797 N N . GLY A 1 101 ? 16.377 8.970 -15.107 1.00 87.12 101 GLY A N 1
ATOM 798 C CA . GLY A 1 101 ? 16.195 9.779 -13.900 1.00 87.12 101 GLY A CA 1
ATOM 799 C C . GLY A 1 101 ? 14.746 9.812 -13.393 1.00 87.12 101 GLY A C 1
ATOM 800 O O . GLY A 1 101 ? 14.503 9.641 -12.195 1.00 87.12 101 GLY A O 1
ATOM 801 N N . VAL A 1 102 ? 13.764 9.980 -14.288 1.00 90.12 102 VAL A N 1
ATOM 802 C CA . VAL A 1 102 ? 12.334 9.945 -13.925 1.00 90.12 102 VAL A CA 1
ATOM 803 C C . VAL A 1 102 ? 11.933 8.563 -13.403 1.00 90.12 102 VAL A C 1
ATOM 805 O O . VAL A 1 102 ? 11.206 8.471 -12.410 1.00 90.12 102 VAL A O 1
ATOM 808 N N . ALA A 1 103 ? 12.433 7.488 -14.018 1.00 85.25 103 ALA A N 1
ATOM 809 C CA . ALA A 1 103 ? 12.169 6.122 -13.581 1.00 85.25 103 ALA A CA 1
ATOM 810 C C . ALA A 1 103 ? 12.753 5.840 -12.185 1.00 85.25 103 ALA A C 1
ATOM 812 O O . ALA A 1 103 ? 12.052 5.275 -11.341 1.00 85.25 103 ALA A O 1
ATOM 813 N N . LEU A 1 104 ? 13.982 6.292 -11.894 1.00 86.31 104 LEU A N 1
ATOM 814 C CA . LEU A 1 104 ? 14.585 6.175 -10.558 1.00 86.31 104 LEU A CA 1
ATOM 815 C C . LEU A 1 104 ? 13.792 6.932 -9.499 1.00 86.31 104 LEU A C 1
ATOM 817 O O . LEU A 1 104 ? 13.517 6.387 -8.426 1.00 86.31 104 LEU A O 1
ATOM 821 N N . PHE A 1 105 ? 13.411 8.176 -9.794 1.00 88.06 105 PHE A N 1
ATOM 822 C CA . PHE A 1 105 ? 12.667 9.005 -8.853 1.00 88.06 105 PHE A CA 1
ATOM 823 C C . PHE A 1 105 ? 11.279 8.424 -8.573 1.00 88.06 105 PHE A C 1
ATOM 825 O O . PHE A 1 105 ? 10.876 8.295 -7.415 1.00 88.06 105 PHE A O 1
ATOM 832 N N . SER A 1 106 ? 10.569 8.005 -9.624 1.00 87.44 106 SER A N 1
ATOM 833 C CA . SER A 1 106 ? 9.260 7.362 -9.507 1.00 87.44 106 SER A CA 1
ATOM 834 C C . SER A 1 106 ? 9.339 6.047 -8.730 1.00 87.44 106 SER A C 1
ATOM 836 O O . SER A 1 106 ? 8.519 5.820 -7.842 1.00 87.44 106 SER A O 1
ATOM 838 N N . SER A 1 107 ? 10.325 5.192 -9.021 1.00 87.62 107 SER A N 1
ATOM 839 C CA . SER A 1 107 ? 10.495 3.916 -8.316 1.00 87.62 107 SER A CA 1
ATOM 840 C C . SER A 1 107 ? 10.826 4.127 -6.835 1.00 87.62 107 SER A C 1
ATOM 842 O O . SER A 1 107 ? 10.187 3.546 -5.958 1.00 87.62 107 SER A O 1
ATOM 844 N N . SER A 1 108 ? 11.752 5.042 -6.536 1.00 86.00 108 SER A N 1
ATOM 845 C CA . SER A 1 108 ? 12.119 5.387 -5.157 1.00 86.00 108 SER A CA 1
ATOM 846 C C . SER A 1 108 ? 10.927 5.952 -4.381 1.00 86.00 108 SER A C 1
ATOM 848 O O . SER A 1 108 ? 10.681 5.563 -3.241 1.00 86.00 108 SER A O 1
ATOM 850 N N . THR A 1 109 ? 10.137 6.824 -5.015 1.00 86.62 109 THR A N 1
ATOM 851 C CA . THR A 1 109 ? 8.923 7.399 -4.419 1.00 86.62 109 THR A CA 1
ATOM 852 C C . THR A 1 109 ? 7.876 6.322 -4.138 1.00 86.62 109 THR A C 1
ATOM 854 O O . THR A 1 109 ? 7.293 6.315 -3.056 1.00 86.62 109 THR A O 1
ATOM 857 N N . ALA A 1 110 ? 7.672 5.374 -5.059 1.00 85.69 110 ALA A N 1
ATOM 858 C CA . ALA A 1 110 ? 6.765 4.249 -4.847 1.00 85.69 110 ALA A CA 1
ATOM 859 C C . ALA A 1 110 ? 7.203 3.393 -3.647 1.00 85.69 110 ALA A C 1
ATOM 861 O O . ALA A 1 110 ? 6.387 3.120 -2.766 1.00 85.69 110 ALA A O 1
ATOM 862 N N . ILE A 1 111 ? 8.494 3.045 -3.551 1.00 86.06 111 ILE A N 1
ATOM 863 C CA . ILE A 1 111 ? 9.051 2.304 -2.405 1.00 86.06 111 ILE A CA 1
ATOM 864 C C . ILE A 1 111 ? 8.781 3.052 -1.097 1.00 86.06 111 ILE A C 1
ATOM 866 O O . ILE A 1 111 ? 8.290 2.449 -0.142 1.00 86.06 111 ILE A O 1
ATOM 870 N N . LEU A 1 112 ? 9.054 4.360 -1.053 1.00 84.38 112 LEU A N 1
ATOM 871 C CA . LEU A 1 112 ? 8.829 5.186 0.135 1.00 84.38 112 LEU A CA 1
ATOM 872 C C . LEU A 1 112 ? 7.347 5.280 0.507 1.00 84.38 112 LEU A C 1
ATOM 874 O O . LEU A 1 112 ? 7.019 5.187 1.687 1.00 84.38 112 LEU A O 1
ATOM 878 N N . MET A 1 113 ? 6.445 5.414 -0.467 1.00 83.38 113 MET A N 1
ATOM 879 C CA . MET A 1 113 ? 5.002 5.428 -0.215 1.00 83.38 113 MET A CA 1
ATOM 880 C C . MET A 1 113 ? 4.513 4.091 0.347 1.00 83.38 113 MET A 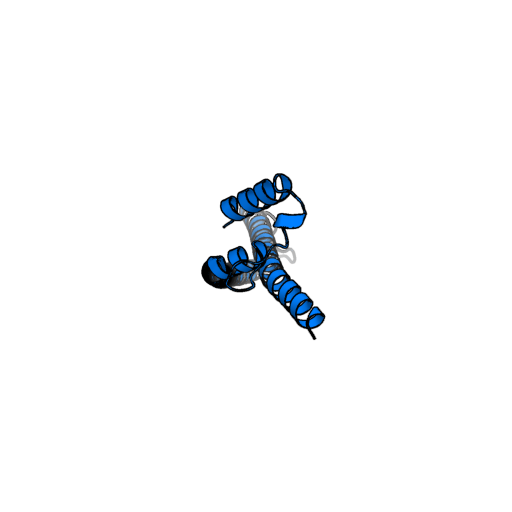C 1
ATOM 882 O O . MET A 1 113 ? 3.804 4.076 1.353 1.00 83.38 113 MET A O 1
ATOM 886 N N . PHE A 1 114 ? 4.916 2.959 -0.239 1.00 80.12 114 PHE A N 1
ATOM 887 C CA . PHE A 1 114 ? 4.544 1.642 0.287 1.00 80.12 114 PHE A CA 1
ATOM 888 C C . PHE A 1 114 ? 5.134 1.393 1.672 1.00 80.12 114 PHE A C 1
ATOM 890 O O . PHE A 1 114 ? 4.432 0.899 2.557 1.00 80.12 114 PHE A O 1
ATOM 897 N N . LEU A 1 115 ? 6.389 1.788 1.889 1.00 79.62 115 LEU A N 1
ATOM 898 C CA . LEU A 1 115 ? 7.031 1.709 3.193 1.00 79.62 115 LEU A CA 1
ATOM 899 C C . LEU A 1 115 ? 6.308 2.585 4.218 1.00 79.62 115 LEU A C 1
ATOM 901 O O . LEU A 1 115 ? 6.081 2.136 5.337 1.00 79.62 115 LEU A O 1
ATOM 905 N N . TYR A 1 116 ? 5.894 3.796 3.847 1.00 82.19 116 TYR A N 1
ATOM 906 C CA . TYR A 1 116 ? 5.131 4.691 4.712 1.00 82.19 116 TYR A CA 1
ATOM 907 C C . TYR A 1 116 ? 3.762 4.106 5.069 1.00 82.19 116 TYR A C 1
ATOM 909 O O . TYR A 1 116 ? 3.372 4.117 6.234 1.00 82.19 116 TYR A O 1
ATOM 917 N N . ILE A 1 117 ? 3.039 3.530 4.108 1.00 77.38 117 ILE A N 1
ATOM 918 C CA . ILE A 1 117 ? 1.739 2.890 4.353 1.00 77.38 117 ILE A CA 1
ATOM 919 C C . ILE A 1 117 ? 1.898 1.667 5.273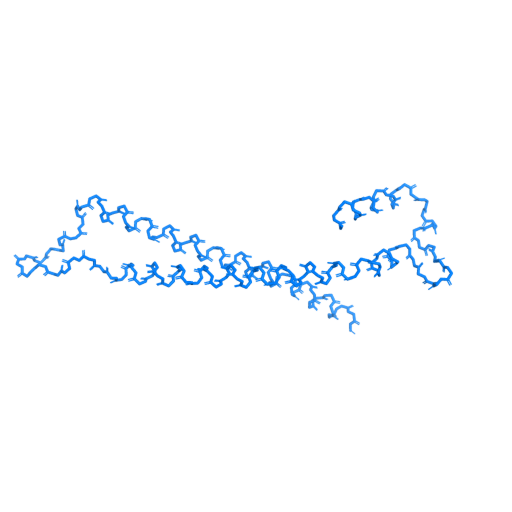 1.00 77.38 117 ILE A C 1
ATOM 921 O O . ILE A 1 117 ? 1.142 1.508 6.232 1.00 77.38 117 ILE A O 1
ATOM 925 N N . LEU A 1 118 ? 2.899 0.817 5.035 1.00 72.88 118 LEU A N 1
ATOM 926 C CA . LEU A 1 118 ? 3.201 -0.335 5.892 1.00 72.88 118 LEU A CA 1
ATOM 927 C C . LEU A 1 118 ? 3.623 0.092 7.305 1.00 72.88 118 LEU A C 1
ATOM 929 O O . LEU A 1 118 ? 3.122 -0.438 8.299 1.00 72.88 118 LEU A O 1
ATOM 933 N N . THR A 1 119 ? 4.526 1.069 7.392 1.00 72.44 119 THR A N 1
ATOM 934 C CA . THR A 1 119 ? 5.093 1.549 8.655 1.00 72.44 119 THR A CA 1
ATOM 935 C C . THR A 1 119 ? 4.059 2.318 9.458 1.00 72.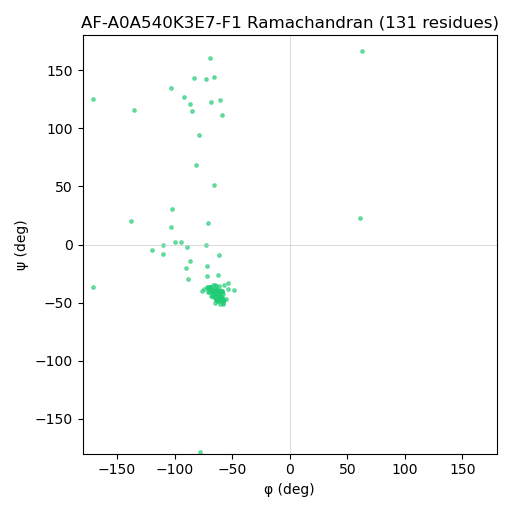44 119 THR A C 1
ATOM 937 O O . THR A 1 119 ? 3.964 2.083 10.649 1.00 72.44 119 THR A O 1
ATOM 940 N N . SER A 1 120 ? 3.227 3.166 8.846 1.00 67.12 120 SER A N 1
ATOM 941 C CA . SER A 1 120 ? 2.150 3.884 9.545 1.00 67.12 120 SER A CA 1
ATOM 942 C C . SER A 1 120 ? 1.129 2.926 10.157 1.00 67.12 120 SER A C 1
ATOM 944 O O . SER A 1 120 ? 0.737 3.118 11.302 1.00 67.12 120 SER A O 1
ATOM 946 N N . ARG A 1 121 ? 0.759 1.834 9.476 1.00 60.97 121 ARG A N 1
ATOM 947 C CA . ARG A 1 121 ? -0.120 0.801 10.057 1.00 60.97 121 ARG A CA 1
ATOM 948 C C . ARG A 1 121 ? 0.554 0.069 11.218 1.00 60.97 121 ARG A C 1
ATOM 950 O O . ARG A 1 121 ? -0.095 -0.195 12.225 1.00 60.97 121 ARG A O 1
ATOM 957 N N . CYS A 1 122 ? 1.852 -0.214 11.105 1.00 53.78 122 CYS 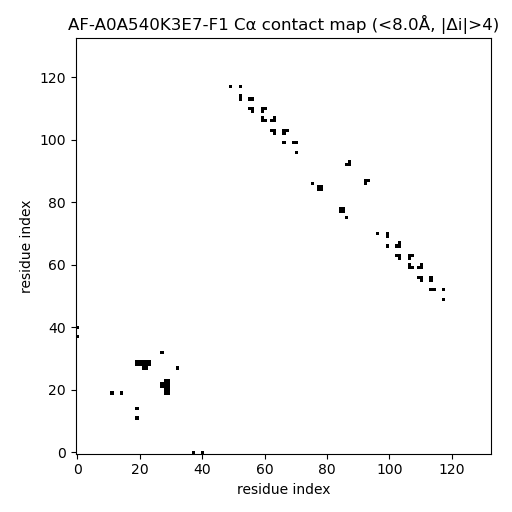A N 1
ATOM 958 C CA . CYS A 1 122 ? 2.637 -0.827 12.178 1.00 53.78 122 CYS A CA 1
ATOM 959 C C . CYS A 1 122 ? 2.833 0.126 13.373 1.00 53.78 122 CYS A C 1
ATOM 961 O O . CYS A 1 122 ? 2.709 -0.293 14.516 1.00 53.78 122 CYS A O 1
ATOM 963 N N . LEU A 1 123 ? 3.066 1.414 13.115 1.00 48.88 123 LEU A N 1
ATOM 964 C CA . LEU A 1 123 ? 3.335 2.465 14.097 1.00 48.88 123 LEU A CA 1
ATOM 965 C C . LEU A 1 123 ? 2.059 2.902 14.824 1.00 48.88 123 LEU A C 1
ATOM 967 O O . LEU A 1 123 ? 2.079 3.033 16.041 1.00 48.88 123 LEU A O 1
ATOM 971 N N . VAL A 1 124 ? 0.923 3.010 14.125 1.00 53.72 124 VAL A N 1
ATOM 972 C CA . VAL A 1 124 ? -0.407 3.157 14.750 1.00 53.72 124 VAL A CA 1
ATOM 973 C C . VAL A 1 124 ? -0.717 1.949 15.638 1.00 53.72 124 VAL A C 1
ATOM 975 O O . VAL A 1 124 ? -1.237 2.112 16.738 1.00 53.72 124 VAL A O 1
ATOM 978 N N . ARG A 1 125 ? -0.344 0.735 15.213 1.00 50.72 125 ARG A N 1
ATOM 979 C CA . ARG A 1 125 ? -0.495 -0.479 16.028 1.00 50.72 125 ARG A CA 1
ATOM 980 C C . ARG A 1 125 ? 0.452 -0.497 17.234 1.00 50.72 125 ARG A C 1
ATOM 982 O O . ARG A 1 125 ? 0.040 -0.940 18.298 1.00 50.72 125 ARG A O 1
ATOM 989 N N . PHE A 1 126 ? 1.674 0.019 17.097 1.00 48.47 126 PHE A N 1
ATOM 990 C CA . PHE A 1 126 ? 2.644 0.150 18.190 1.00 48.47 126 PHE A CA 1
ATOM 991 C C . PHE A 1 126 ? 2.171 1.163 19.240 1.00 48.47 126 PHE A C 1
ATOM 993 O O . PHE A 1 126 ? 2.189 0.852 20.426 1.00 48.47 126 PHE A O 1
ATOM 1000 N N . LEU A 1 127 ? 1.661 2.320 18.800 1.00 51.62 127 LEU A N 1
ATOM 1001 C CA . LEU A 1 127 ? 1.086 3.349 19.672 1.00 51.62 127 LEU A CA 1
ATOM 1002 C C . LEU A 1 127 ? -0.190 2.869 20.382 1.00 51.62 127 LEU A C 1
ATOM 1004 O O . LEU A 1 127 ? -0.372 3.134 21.568 1.00 51.62 127 LEU A O 1
ATOM 1008 N N . ALA A 1 128 ? -1.054 2.120 19.688 1.00 49.91 128 ALA A N 1
ATOM 1009 C CA . ALA A 1 128 ? -2.255 1.536 20.286 1.00 49.91 128 ALA A CA 1
ATOM 1010 C C . ALA A 1 128 ? -1.929 0.466 21.344 1.00 49.91 128 ALA A C 1
ATOM 1012 O O . ALA A 1 128 ? -2.631 0.371 22.344 1.00 49.91 128 ALA A O 1
ATOM 1013 N N . VAL A 1 129 ? -0.858 -0.315 21.155 1.00 50.66 129 VAL A N 1
ATOM 1014 C CA . VAL A 1 129 ? -0.396 -1.310 22.140 1.00 50.66 129 VAL A CA 1
ATOM 1015 C C . VAL A 1 129 ? 0.299 -0.645 23.332 1.00 50.66 129 VAL A C 1
ATOM 1017 O O . VAL A 1 129 ? 0.067 -1.063 24.461 1.00 50.66 129 VAL A O 1
ATOM 1020 N N . SER A 1 130 ? 1.089 0.413 23.123 1.00 44.56 130 SER A N 1
ATOM 1021 C CA . SER A 1 130 ? 1.739 1.153 24.218 1.00 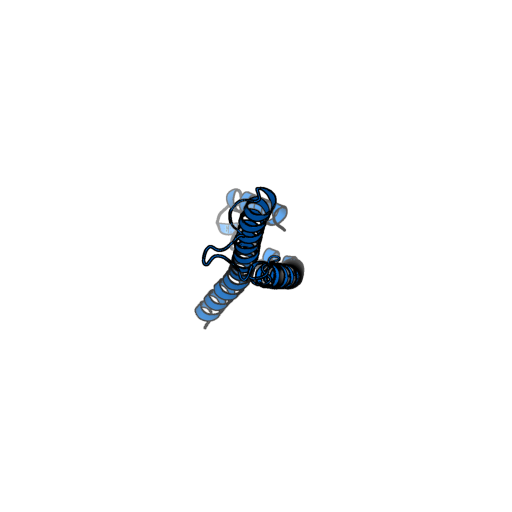44.56 130 SER A CA 1
ATOM 1022 C C . SER A 1 130 ? 0.784 2.010 25.050 1.00 44.56 130 SER A C 1
ATOM 1024 O O . SER A 1 130 ? 1.146 2.407 26.144 1.00 44.56 130 SER A O 1
ATOM 1026 N N . SER A 1 131 ? -0.413 2.325 24.543 1.00 43.62 131 SER A N 1
ATOM 1027 C CA . SER A 1 131 ? -1.447 3.048 25.302 1.00 43.62 131 SER A CA 1
ATOM 1028 C C . SER A 1 131 ? -2.374 2.115 26.100 1.00 43.62 131 SER A C 1
ATOM 1030 O O . SER A 1 131 ? -3.282 2.595 26.776 1.00 43.62 131 SER A O 1
ATOM 1032 N N . LEU A 1 132 ? -2.170 0.798 25.979 1.00 44.06 132 LEU A N 1
ATOM 1033 C CA . LEU A 1 132 ? -2.914 -0.277 26.648 1.00 44.06 132 LEU A CA 1
ATOM 1034 C C . LEU A 1 132 ? -2.070 -1.010 27.715 1.00 44.06 132 LEU A C 1
ATOM 1036 O O . LEU A 1 132 ? -2.582 -1.932 28.348 1.00 44.06 132 LEU A O 1
ATOM 1040 N N . VAL A 1 133 ? -0.806 -0.606 27.903 1.00 40.69 133 VAL A N 1
ATOM 1041 C CA . VAL A 1 133 ? 0.134 -1.054 28.950 1.00 40.69 133 VAL A CA 1
ATOM 1042 C C . VAL A 1 133 ? 0.482 0.140 29.822 1.00 40.69 133 VAL A C 1
ATOM 1044 O O . VAL A 1 133 ? 0.421 -0.011 31.060 1.00 40.69 133 VAL A O 1
#

InterPro domains:
  IPR026961 PGG domain [PF13962] (47-120)

Organism: Malus baccata (NCBI:txid106549)

Mean predicted aligned error: 11.39 Å